Protein AF-Q9D2T1-F1 (afdb_monomer_lite)

Secondary structure (DSSP, 8-state):
---TTSHHHHHHHHHHHHHHHHHHHHHHHHHHTSS--S-----PPPS-S--SSTT--------SSGGGGPPPPPHHHHHHHHHHHSTTSEEEEEEETTEEEEEEHHHHHHHHHHHHHHHHHTT-S------

pLDDT: mean 73.51, std 21.26, range [33.91, 97.19]

Organism: Mus musculus (NCBI:txid10090)

Radius of gyration: 28.05 Å; chains: 1; bounding box: 65×65×49 Å

Sequence (131 aa):
MTDPKESDNLQTSRRILKTKTILKNKIHSAISKKAQADNFEILTPGSSYWTSKREGQVQLRMGKDPLDNEPPVTVPDLIMSAATKYSHYLAIGSKYKKSWQLLTYIEYYEACRRAAKAFLKVRLLCKQVHR

Structure (mmCIF, N/CA/C/O backbone):
data_AF-Q9D2T1-F1
#
_entry.id   AF-Q9D2T1-F1
#
loop_
_atom_site.group_PDB
_atom_site.id
_atom_site.type_symbol
_atom_site.label_atom_id
_atom_site.label_alt_id
_atom_site.label_comp_id
_atom_site.label_asym_id
_atom_site.label_entity_id
_atom_site.label_seq_id
_atom_site.pdbx_PDB_ins_code
_atom_site.Cartn_x
_atom_site.Cartn_y
_atom_site.Cartn_z
_atom_site.occupancy
_atom_site.B_iso_or_equiv
_atom_site.auth_seq_id
_atom_site.auth_comp_id
_atom_site.auth_asym_id
_atom_site.auth_atom_id
_atom_site.pdbx_PDB_model_num
ATOM 1 N N . MET A 1 1 ? 47.078 -52.538 19.405 1.00 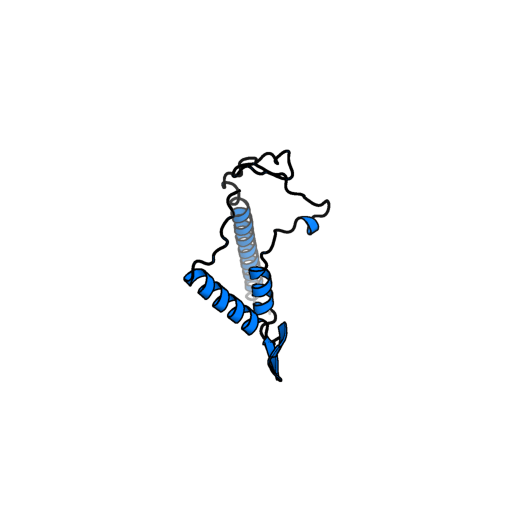38.00 1 MET A N 1
ATOM 2 C CA . MET A 1 1 ? 46.540 -53.412 18.346 1.00 38.00 1 MET A CA 1
ATOM 3 C C . MET A 1 1 ? 45.320 -52.691 17.797 1.00 38.00 1 MET A C 1
ATOM 5 O O . MET A 1 1 ? 44.298 -52.676 18.461 1.00 38.00 1 MET A O 1
ATOM 9 N N . THR A 1 2 ? 45.494 -51.914 16.734 1.00 45.09 2 THR A N 1
ATOM 10 C CA . THR A 1 2 ? 44.508 -50.946 16.230 1.00 45.09 2 THR A CA 1
ATOM 11 C C . THR A 1 2 ? 43.709 -51.565 15.087 1.00 45.09 2 THR A C 1
ATOM 13 O O . THR A 1 2 ? 44.293 -52.080 14.135 1.00 45.09 2 THR A O 1
ATOM 16 N N . ASP A 1 3 ? 42.383 -51.534 15.206 1.00 40.38 3 ASP A N 1
ATOM 17 C CA . ASP A 1 3 ? 41.444 -52.144 14.266 1.00 40.38 3 ASP A CA 1
ATOM 18 C C . ASP A 1 3 ? 41.508 -51.492 12.865 1.00 40.38 3 ASP A C 1
ATOM 20 O O . ASP A 1 3 ? 41.388 -50.270 12.752 1.00 40.38 3 ASP A O 1
ATOM 24 N N . PRO A 1 4 ? 41.621 -52.261 11.762 1.00 50.12 4 PRO A N 1
ATOM 25 C CA . PRO A 1 4 ? 41.735 -51.711 10.404 1.00 50.12 4 PRO A CA 1
ATOM 26 C C . PRO A 1 4 ? 40.419 -51.175 9.802 1.00 50.12 4 PRO A C 1
ATOM 28 O O . PRO A 1 4 ? 40.338 -50.951 8.598 1.00 50.12 4 PRO A O 1
ATOM 31 N N . LYS A 1 5 ? 39.354 -51.000 10.594 1.00 52.31 5 LYS A N 1
ATOM 32 C CA . LYS A 1 5 ? 37.988 -50.749 10.089 1.00 52.31 5 LYS A CA 1
ATOM 33 C C . LYS A 1 5 ? 37.531 -49.285 10.160 1.00 52.31 5 LYS A C 1
ATOM 35 O O . LYS A 1 5 ? 36.457 -48.968 9.653 1.00 52.31 5 LYS A O 1
ATOM 40 N N . GLU A 1 6 ? 38.317 -48.386 10.755 1.00 47.09 6 GLU A N 1
ATOM 41 C CA . GLU A 1 6 ? 37.887 -47.001 11.027 1.00 47.09 6 GLU A CA 1
ATOM 42 C C . GLU A 1 6 ? 38.423 -45.954 10.024 1.00 47.09 6 GLU A C 1
ATOM 44 O O . GLU A 1 6 ? 37.940 -44.824 9.970 1.00 47.09 6 GLU A O 1
ATOM 49 N N . SER A 1 7 ? 39.353 -46.323 9.135 1.00 47.25 7 SER A N 1
ATOM 50 C CA . SER A 1 7 ? 39.885 -45.423 8.094 1.00 47.25 7 SER A CA 1
ATOM 51 C C . SER A 1 7 ? 39.006 -45.318 6.837 1.00 47.25 7 SER A C 1
ATOM 53 O O . SER A 1 7 ? 39.001 -44.279 6.168 1.00 47.25 7 SER A O 1
ATOM 55 N N . ASP A 1 8 ? 38.223 -46.354 6.525 1.00 46.09 8 ASP A N 1
ATOM 56 C CA . ASP A 1 8 ? 37.455 -46.435 5.271 1.00 46.09 8 ASP A CA 1
ATOM 57 C C . ASP A 1 8 ? 36.158 -45.611 5.300 1.00 46.09 8 ASP A C 1
ATOM 59 O O . ASP A 1 8 ? 35.687 -45.118 4.267 1.00 46.09 8 ASP A O 1
ATOM 63 N N . ASN A 1 9 ? 35.602 -45.372 6.491 1.00 49.12 9 ASN A N 1
ATOM 64 C CA . ASN A 1 9 ? 34.346 -44.635 6.651 1.00 49.12 9 ASN A CA 1
ATOM 65 C C . ASN A 1 9 ? 34.522 -43.112 6.489 1.00 49.12 9 ASN A C 1
ATOM 67 O O . ASN A 1 9 ? 33.652 -42.431 5.932 1.00 49.12 9 ASN A O 1
ATOM 71 N N . LEU A 1 10 ? 35.685 -42.564 6.867 1.00 49.00 10 LEU A N 1
ATOM 72 C CA . LEU A 1 10 ? 36.018 -41.157 6.605 1.00 49.00 10 LEU A CA 1
ATOM 73 C C . LEU A 1 10 ? 36.373 -40.901 5.131 1.00 49.00 10 LEU A C 1
ATOM 75 O O . LEU A 1 10 ? 36.051 -39.836 4.593 1.00 49.00 10 LEU A O 1
ATOM 79 N N . GLN A 1 11 ? 37.005 -41.862 4.449 1.00 52.66 11 GLN A N 1
ATOM 80 C CA . GLN A 1 11 ? 37.325 -41.738 3.021 1.00 52.66 11 GLN A CA 1
ATOM 81 C C . GLN A 1 11 ? 36.072 -41.825 2.141 1.00 52.66 11 GLN A C 1
ATOM 83 O O . GLN A 1 11 ? 35.912 -41.029 1.208 1.00 52.66 11 GLN A O 1
ATOM 88 N N . THR A 1 12 ? 35.148 -42.726 2.478 1.00 47.53 12 THR A N 1
ATOM 89 C CA . THR A 1 12 ? 33.869 -42.894 1.774 1.00 47.53 12 THR A CA 1
ATOM 90 C C . THR A 1 12 ? 32.980 -41.656 1.930 1.00 47.53 12 THR A C 1
ATOM 92 O O . THR A 1 12 ? 32.480 -41.119 0.938 1.00 47.53 12 THR A O 1
ATOM 95 N N . SER A 1 13 ? 32.901 -41.092 3.139 1.00 51.81 13 SER A N 1
ATOM 96 C CA . SER A 1 13 ? 32.140 -39.863 3.418 1.00 51.81 13 SER A CA 1
ATOM 97 C C . SER A 1 13 ? 32.680 -38.636 2.664 1.00 51.81 13 SER A C 1
ATOM 99 O O . SER A 1 13 ? 31.907 -37.837 2.125 1.00 51.81 13 SER A O 1
ATOM 101 N N . ARG A 1 14 ? 34.012 -38.509 2.519 1.00 49.53 14 ARG A N 1
ATOM 102 C CA . ARG A 1 14 ? 34.639 -37.441 1.712 1.00 49.53 14 ARG A CA 1
ATOM 103 C C . ARG A 1 14 ? 34.363 -37.593 0.211 1.00 49.53 14 ARG A C 1
ATOM 105 O O . ARG A 1 14 ? 34.226 -36.581 -0.475 1.00 49.53 14 ARG A O 1
ATOM 112 N N . ARG A 1 15 ? 34.255 -38.819 -0.319 1.00 50.88 15 ARG A N 1
ATOM 113 C CA . ARG A 1 15 ? 33.896 -39.065 -1.733 1.00 50.88 15 ARG A CA 1
ATOM 114 C C . ARG A 1 15 ? 32.429 -38.721 -2.026 1.00 50.88 15 ARG A C 1
ATOM 116 O O . ARG A 1 15 ? 32.140 -38.132 -3.068 1.00 50.88 15 ARG A O 1
ATOM 123 N N . ILE A 1 16 ? 31.517 -38.999 -1.094 1.00 50.00 16 ILE A N 1
ATOM 124 C CA . ILE A 1 16 ? 30.083 -38.685 -1.236 1.00 50.00 16 ILE A CA 1
ATOM 125 C C . ILE A 1 16 ? 29.830 -37.169 -1.173 1.00 50.00 16 ILE A C 1
ATOM 127 O O . ILE A 1 16 ? 29.047 -36.636 -1.960 1.00 50.00 16 ILE A O 1
ATOM 131 N N . LEU A 1 17 ? 30.527 -36.439 -0.292 1.00 49.84 17 LEU A N 1
ATOM 132 C CA . LEU A 1 17 ? 30.393 -34.980 -0.223 1.00 49.84 17 LEU A CA 1
ATOM 133 C C . LEU A 1 17 ? 30.946 -34.305 -1.491 1.00 49.84 17 LEU A C 1
ATOM 135 O O . LEU A 1 17 ? 30.296 -33.423 -2.046 1.00 49.84 17 LEU A O 1
ATOM 139 N N . LYS A 1 18 ? 32.091 -34.775 -2.012 1.00 47.66 18 LYS A N 1
ATOM 140 C CA . LYS A 1 18 ? 32.685 -34.265 -3.262 1.00 47.66 18 LYS A CA 1
ATOM 141 C C . LYS A 1 18 ? 31.785 -34.500 -4.479 1.00 47.66 18 LYS A C 1
ATOM 143 O O . LYS A 1 18 ? 31.612 -33.591 -5.285 1.00 47.66 18 LYS A O 1
ATOM 148 N N . THR A 1 19 ? 31.166 -35.676 -4.601 1.00 56.19 19 THR A N 1
ATOM 149 C CA . THR A 1 19 ? 30.242 -35.983 -5.711 1.00 56.19 19 THR A CA 1
ATOM 150 C C . THR A 1 19 ? 28.926 -35.206 -5.613 1.00 56.19 19 THR A C 1
ATOM 152 O O . THR A 1 19 ? 28.459 -34.692 -6.631 1.00 56.19 19 THR A O 1
ATOM 155 N N . LYS A 1 20 ? 28.377 -34.999 -4.403 1.00 50.62 20 LYS A N 1
ATOM 156 C CA . LYS A 1 20 ? 27.234 -34.090 -4.189 1.00 50.62 20 LYS A CA 1
ATOM 157 C C . LYS A 1 20 ? 27.551 -32.648 -4.604 1.00 50.62 20 LYS A C 1
ATOM 159 O O . LYS A 1 20 ? 26.689 -31.999 -5.190 1.00 50.62 20 LYS A O 1
ATOM 164 N N . THR A 1 21 ? 28.762 -32.149 -4.351 1.00 49.12 21 THR A N 1
ATOM 165 C CA . THR A 1 21 ? 29.178 -30.793 -4.759 1.00 49.12 21 THR A CA 1
ATOM 166 C C . THR A 1 21 ? 29.383 -30.680 -6.273 1.00 49.12 21 THR A C 1
ATOM 168 O O . THR A 1 21 ? 28.943 -29.709 -6.881 1.00 49.12 21 THR A O 1
ATOM 171 N N . ILE A 1 22 ? 29.962 -31.701 -6.915 1.00 52.22 22 ILE A N 1
ATOM 172 C CA . ILE A 1 22 ? 30.147 -31.733 -8.377 1.00 52.22 22 ILE A CA 1
ATOM 173 C C . ILE A 1 22 ? 28.793 -31.768 -9.106 1.00 52.22 22 ILE A C 1
ATOM 175 O O . ILE A 1 22 ? 28.606 -31.043 -10.085 1.00 52.22 22 ILE A O 1
ATOM 179 N N . LEU A 1 23 ? 27.820 -32.546 -8.616 1.00 55.34 23 LEU A N 1
ATOM 180 C CA . LEU A 1 23 ? 26.487 -32.604 -9.222 1.00 55.34 23 LEU A CA 1
ATOM 181 C C . LEU A 1 23 ? 25.707 -31.292 -9.018 1.00 55.34 23 LEU A C 1
ATOM 183 O O . LEU A 1 23 ? 25.084 -30.807 -9.959 1.00 55.34 23 LEU A O 1
ATOM 187 N N . LYS A 1 24 ? 25.805 -30.660 -7.839 1.00 48.19 24 LYS A N 1
ATOM 188 C CA . LYS A 1 24 ? 25.202 -29.338 -7.576 1.00 48.19 24 LYS A CA 1
ATOM 189 C C . LYS A 1 24 ? 25.778 -28.243 -8.482 1.00 48.19 24 LYS A C 1
ATOM 191 O O . LYS A 1 24 ? 25.017 -27.463 -9.049 1.00 48.19 24 LYS A O 1
ATOM 196 N N . ASN A 1 25 ? 27.091 -28.233 -8.709 1.00 53.88 25 ASN A N 1
ATOM 197 C CA . ASN A 1 25 ? 27.736 -27.251 -9.591 1.00 53.88 25 ASN A CA 1
ATOM 198 C C . ASN A 1 25 ? 27.363 -27.466 -11.073 1.00 53.88 25 ASN A C 1
ATOM 200 O O . ASN A 1 25 ? 27.250 -26.509 -11.845 1.00 53.88 25 ASN A O 1
ATOM 204 N N . LYS A 1 26 ? 27.091 -28.715 -11.473 1.00 53.16 26 LYS A N 1
ATOM 205 C CA . LYS A 1 26 ? 26.565 -29.039 -12.808 1.00 53.16 26 LYS A CA 1
ATOM 206 C C . LYS A 1 26 ? 25.112 -28.575 -12.990 1.00 53.16 26 LYS A C 1
ATOM 208 O O . LYS A 1 26 ? 24.747 -28.144 -14.077 1.00 53.16 26 LYS A O 1
ATOM 213 N N . ILE A 1 27 ? 24.306 -28.587 -11.925 1.00 52.72 27 ILE A N 1
ATOM 214 C CA . ILE A 1 27 ? 22.928 -28.069 -11.941 1.00 52.72 27 ILE A CA 1
ATOM 215 C C . ILE A 1 27 ? 22.918 -26.531 -12.018 1.00 52.72 27 ILE A C 1
ATOM 217 O O . ILE A 1 27 ? 22.204 -25.985 -12.855 1.00 52.72 27 ILE A O 1
ATOM 221 N N . HIS A 1 28 ? 23.760 -25.821 -11.256 1.00 43.91 28 HIS A N 1
ATOM 222 C CA . HIS A 1 28 ? 23.842 -24.351 -11.348 1.00 43.91 28 HIS A CA 1
ATOM 223 C C . HIS A 1 28 ? 24.337 -23.859 -12.722 1.00 43.91 28 HIS A C 1
ATOM 225 O O . HIS A 1 28 ? 23.821 -22.873 -13.246 1.00 43.91 28 HIS A O 1
ATOM 231 N N . SER A 1 29 ? 25.274 -24.571 -13.356 1.00 45.88 29 SER A N 1
ATOM 232 C CA . SER A 1 29 ? 25.756 -24.227 -14.705 1.00 45.88 29 SER A CA 1
ATOM 233 C C . SER A 1 29 ? 24.780 -24.604 -15.828 1.00 45.88 29 SER A C 1
ATOM 235 O O . SER A 1 29 ? 24.744 -23.918 -16.848 1.00 45.88 29 SER A O 1
ATOM 237 N N . ALA A 1 30 ? 23.952 -25.639 -15.652 1.00 45.56 30 ALA A N 1
ATOM 238 C CA . ALA A 1 30 ? 22.887 -25.978 -16.600 1.00 45.56 30 ALA A CA 1
ATOM 239 C C . ALA A 1 30 ? 21.678 -25.029 -16.497 1.00 45.56 30 ALA A C 1
ATOM 241 O O . ALA A 1 30 ? 21.074 -24.711 -17.520 1.00 45.56 30 ALA A O 1
ATOM 242 N N . ILE A 1 31 ? 21.360 -24.529 -15.295 1.00 46.31 31 ILE A N 1
ATOM 243 C CA . ILE A 1 31 ? 20.341 -23.483 -15.101 1.00 46.31 31 ILE A CA 1
ATOM 244 C C . ILE A 1 31 ? 20.836 -22.151 -15.689 1.00 46.31 31 ILE A C 1
ATOM 246 O O . ILE A 1 31 ? 20.078 -21.468 -16.370 1.00 46.31 31 ILE A O 1
ATOM 250 N N . SER A 1 32 ? 22.130 -21.833 -15.552 1.00 36.06 32 SER A N 1
ATOM 251 C CA . SER A 1 32 ? 22.714 -20.625 -16.152 1.00 36.06 32 SER A CA 1
ATOM 252 C C . SER A 1 32 ? 22.781 -20.654 -17.688 1.00 36.06 32 SER A C 1
ATOM 254 O O . SER A 1 32 ? 22.871 -19.593 -18.296 1.00 36.06 32 SER A O 1
ATOM 256 N N . LYS A 1 33 ? 22.717 -21.831 -18.332 1.00 43.09 33 LYS A N 1
ATOM 257 C CA . LYS A 1 33 ? 22.713 -21.975 -19.804 1.00 43.09 33 LYS A CA 1
ATOM 258 C C . LYS A 1 33 ? 21.318 -22.125 -20.431 1.00 43.09 33 LYS A C 1
ATOM 260 O O . LYS A 1 33 ? 21.226 -22.240 -21.647 1.00 43.09 33 LYS A O 1
ATOM 265 N N . LYS A 1 34 ? 20.238 -22.111 -19.637 1.00 33.91 34 LYS A N 1
ATOM 266 C CA . LYS A 1 34 ? 18.841 -22.150 -20.125 1.00 33.91 34 LYS A CA 1
ATOM 267 C C . LYS A 1 34 ? 18.098 -20.811 -20.015 1.00 33.91 34 LYS A C 1
ATOM 269 O O . LYS A 1 34 ? 16.894 -20.777 -20.224 1.00 33.91 34 LYS A O 1
ATOM 274 N N . ALA A 1 35 ? 18.810 -19.718 -19.747 1.00 41.94 35 ALA A N 1
ATOM 275 C CA . ALA A 1 35 ? 18.264 -18.358 -19.748 1.00 41.94 35 ALA A CA 1
ATOM 276 C C . ALA A 1 35 ? 18.564 -17.588 -21.053 1.00 41.94 35 ALA A C 1
ATOM 278 O O . ALA A 1 35 ? 18.687 -16.368 -21.038 1.00 41.94 35 ALA A O 1
ATOM 279 N N . GLN A 1 36 ? 18.730 -18.287 -22.179 1.00 45.16 36 GLN A N 1
ATOM 280 C CA . GLN A 1 36 ? 18.875 -17.665 -23.498 1.00 45.16 36 GLN A CA 1
ATOM 281 C C . GLN A 1 36 ? 18.107 -18.467 -24.548 1.00 45.16 36 GLN A C 1
ATOM 283 O O . GLN A 1 36 ? 18.683 -19.282 -25.260 1.00 45.16 36 GLN A O 1
ATOM 288 N N . ALA A 1 37 ? 16.795 -18.253 -24.594 1.00 37.62 37 ALA A N 1
ATOM 289 C CA . ALA A 1 37 ? 15.993 -18.314 -25.819 1.00 37.62 37 ALA A CA 1
ATOM 290 C C . ALA A 1 37 ? 14.604 -17.684 -25.595 1.00 37.62 37 ALA A C 1
ATOM 292 O O . ALA A 1 37 ? 13.623 -18.134 -26.175 1.00 37.62 37 ALA A O 1
ATOM 293 N N . ASP A 1 38 ? 14.512 -16.644 -24.768 1.00 37.47 38 ASP A N 1
ATOM 294 C CA . ASP A 1 38 ? 13.415 -15.695 -24.915 1.00 37.47 38 ASP A CA 1
ATOM 295 C C . ASP A 1 38 ? 13.953 -14.656 -25.895 1.00 37.47 38 ASP A C 1
ATOM 297 O O . ASP A 1 38 ? 15.041 -14.121 -25.671 1.00 37.47 38 ASP A O 1
ATOM 301 N N . ASN A 1 39 ? 13.268 -14.458 -27.022 1.00 44.59 39 ASN A N 1
ATOM 302 C CA . ASN A 1 39 ? 13.591 -13.445 -28.026 1.00 44.59 39 ASN A CA 1
ATOM 303 C C . ASN A 1 39 ? 13.707 -12.068 -27.355 1.00 44.59 39 ASN A C 1
ATOM 305 O O . ASN A 1 39 ? 12.740 -11.313 -27.298 1.00 44.59 39 ASN A O 1
ATOM 309 N N . PHE A 1 40 ? 14.891 -11.723 -26.855 1.00 49.75 40 PHE A N 1
ATOM 310 C CA . PHE A 1 40 ? 15.248 -10.349 -26.570 1.00 49.75 40 PHE A CA 1
ATOM 311 C C . PHE A 1 40 ? 15.650 -9.761 -27.915 1.00 49.75 40 PHE A C 1
ATOM 313 O O . PHE A 1 40 ? 16.827 -9.670 -28.266 1.00 49.75 40 PHE A O 1
ATOM 320 N N . GLU A 1 41 ? 14.625 -9.472 -28.719 1.00 47.69 41 GLU A N 1
ATOM 321 C CA . GLU A 1 41 ? 14.728 -8.517 -29.809 1.00 47.69 41 GLU A CA 1
ATOM 322 C C . GLU A 1 41 ? 15.555 -7.352 -29.258 1.00 47.69 41 GLU A C 1
ATOM 324 O O . GLU A 1 41 ? 15.255 -6.846 -28.174 1.00 47.69 41 GLU A O 1
ATOM 329 N N . ILE A 1 42 ? 16.673 -7.020 -29.905 1.00 50.38 42 ILE A N 1
ATOM 330 C CA . ILE A 1 42 ? 17.526 -5.912 -29.476 1.00 50.38 42 ILE A CA 1
ATOM 331 C C . ILE A 1 42 ? 16.682 -4.653 -29.671 1.00 50.38 42 ILE A C 1
ATOM 333 O O . ILE A 1 42 ? 16.682 -4.048 -30.740 1.00 50.38 42 ILE A O 1
ATOM 337 N N . LEU A 1 43 ? 15.890 -4.308 -28.656 1.00 58.41 43 LEU A N 1
ATOM 338 C CA . LEU A 1 43 ? 15.070 -3.115 -28.632 1.00 58.41 43 LEU A CA 1
ATOM 339 C C . LEU A 1 43 ? 16.053 -1.958 -28.535 1.00 58.41 43 LEU A C 1
ATOM 341 O O . LEU A 1 43 ? 16.598 -1.666 -27.470 1.00 58.41 43 LEU A O 1
ATOM 345 N N . THR A 1 44 ? 16.339 -1.342 -29.680 1.00 63.59 44 THR A N 1
ATOM 346 C CA . THR A 1 44 ? 17.056 -0.074 -29.727 1.00 63.59 44 THR A CA 1
ATOM 347 C C . THR A 1 44 ? 16.327 0.890 -28.796 1.00 63.59 44 THR A C 1
ATOM 349 O O . THR A 1 44 ? 15.128 1.099 -28.998 1.00 63.59 44 THR A O 1
ATOM 352 N N . PRO A 1 45 ? 16.991 1.453 -27.771 1.00 69.00 45 PRO A N 1
ATOM 353 C CA . PRO A 1 45 ? 16.348 2.410 -26.885 1.00 69.00 45 PRO A CA 1
ATOM 354 C C . PRO A 1 45 ? 15.705 3.513 -27.724 1.00 69.00 45 PRO A C 1
ATOM 356 O O . PRO A 1 45 ? 16.335 4.023 -28.654 1.00 69.00 45 PRO A O 1
ATOM 359 N N . GLY A 1 46 ? 14.448 3.858 -27.427 1.00 71.75 46 GLY A N 1
ATOM 360 C CA . GLY A 1 46 ? 13.773 4.945 -28.132 1.00 71.75 46 GLY A CA 1
ATOM 361 C C . GLY A 1 46 ? 14.613 6.223 -28.063 1.00 71.75 46 GLY A C 1
ATOM 362 O O . GLY A 1 46 ? 15.328 6.445 -27.094 1.00 71.75 46 GLY A O 1
ATOM 363 N N . SER A 1 47 ? 14.545 7.083 -29.076 1.00 79.62 47 SER A N 1
ATOM 364 C CA . SER A 1 47 ? 15.285 8.356 -29.076 1.00 79.62 47 SER A CA 1
ATOM 365 C C . SER A 1 47 ? 14.649 9.435 -28.187 1.00 79.62 47 SER A C 1
ATOM 367 O O . SER A 1 47 ? 15.244 10.487 -27.966 1.00 79.62 47 SER A O 1
ATOM 369 N N . SER A 1 48 ? 13.431 9.194 -27.690 1.00 85.62 48 SER A N 1
ATOM 370 C CA . SER A 1 48 ? 12.638 10.144 -26.905 1.00 85.62 48 SER A CA 1
ATOM 371 C C . SER A 1 48 ? 12.310 9.588 -25.523 1.00 85.62 48 SER A C 1
ATOM 373 O O . SER A 1 48 ? 11.984 8.414 -25.380 1.00 85.62 48 SER A O 1
ATOM 375 N N . TYR A 1 49 ? 12.307 10.446 -24.503 1.00 87.81 49 TYR A N 1
ATOM 376 C CA . TYR A 1 49 ? 11.891 10.100 -23.135 1.00 87.81 49 TYR A CA 1
ATOM 377 C C . TYR A 1 49 ? 10.369 10.098 -22.931 1.00 87.81 49 TYR A C 1
ATOM 379 O O . TYR A 1 49 ? 9.892 9.823 -21.832 1.00 87.81 49 TYR A O 1
ATOM 387 N N . TRP A 1 50 ? 9.599 10.457 -23.958 1.00 88.31 50 TRP A N 1
ATOM 388 C CA . TRP A 1 50 ? 8.141 10.492 -23.911 1.00 88.31 50 TRP A CA 1
ATOM 389 C C . TRP A 1 50 ? 7.545 10.149 -25.280 1.00 88.31 50 TRP A C 1
ATOM 391 O O . TRP A 1 50 ? 8.172 10.358 -26.321 1.00 88.31 50 TRP A O 1
ATOM 401 N N . THR A 1 51 ? 6.318 9.635 -25.280 1.00 90.12 51 THR A N 1
ATOM 402 C CA . THR A 1 51 ? 5.537 9.358 -26.488 1.00 90.12 51 THR A CA 1
ATOM 403 C C . THR A 1 51 ? 4.058 9.605 -26.209 1.00 90.12 51 THR A C 1
ATOM 405 O O . THR A 1 51 ? 3.583 9.356 -25.103 1.00 90.12 51 THR A O 1
ATOM 408 N N . SER A 1 52 ? 3.324 10.083 -27.213 1.00 88.44 52 SER A N 1
ATOM 409 C CA . SER A 1 52 ? 1.855 10.053 -27.244 1.00 88.44 52 SER A CA 1
ATOM 410 C C . SER A 1 52 ? 1.309 8.891 -28.082 1.00 88.44 52 SER A C 1
ATOM 412 O O . SER A 1 52 ? 0.114 8.613 -28.051 1.00 88.44 52 SER A O 1
ATOM 414 N N . LYS A 1 53 ? 2.172 8.205 -28.843 1.00 88.94 53 LYS A N 1
ATOM 415 C CA . LYS A 1 53 ? 1.802 7.044 -29.660 1.00 88.94 53 LYS A CA 1
ATOM 416 C C . LYS A 1 53 ? 1.679 5.810 -28.775 1.00 88.94 53 LYS A C 1
ATOM 418 O O . LYS A 1 53 ? 2.587 5.554 -27.983 1.00 88.94 53 LYS A O 1
ATOM 423 N N . ARG A 1 54 ? 0.610 5.031 -28.971 1.00 83.94 54 ARG A N 1
ATOM 424 C CA . ARG A 1 54 ? 0.331 3.794 -28.221 1.00 83.94 54 ARG A CA 1
ATOM 425 C C . ARG A 1 54 ? 1.502 2.806 -28.289 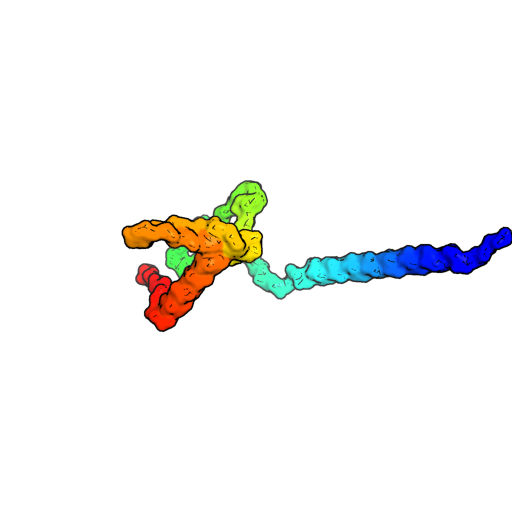1.00 83.94 54 ARG A C 1
ATOM 427 O O . ARG A 1 54 ? 1.873 2.247 -27.267 1.00 83.94 54 ARG A O 1
ATOM 434 N N . GLU A 1 55 ? 2.104 2.641 -29.461 1.00 86.31 55 GLU A N 1
ATOM 435 C CA . GLU A 1 55 ? 3.229 1.732 -29.721 1.00 86.31 55 GLU A CA 1
ATOM 436 C C . GLU A 1 55 ? 4.574 2.472 -29.829 1.00 86.31 55 GLU A C 1
ATOM 438 O O . GLU A 1 55 ? 5.552 1.939 -30.351 1.00 86.31 55 GLU A O 1
ATOM 443 N N . GLY A 1 56 ? 4.639 3.732 -29.387 1.00 84.88 56 GLY A N 1
ATOM 444 C CA . GLY A 1 56 ? 5.884 4.491 -29.427 1.00 84.88 56 GLY A CA 1
ATOM 445 C C . GLY A 1 56 ? 6.901 3.946 -28.425 1.00 84.88 56 GLY A C 1
ATOM 446 O O . GLY A 1 56 ? 6.595 3.793 -27.245 1.00 84.88 56 GLY A O 1
ATOM 447 N N . GLN A 1 57 ? 8.125 3.689 -28.879 1.00 87.00 57 GLN A N 1
ATOM 448 C CA . GLN A 1 57 ? 9.227 3.323 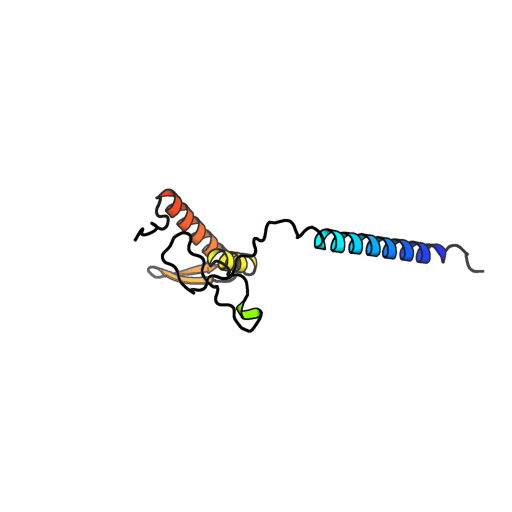-27.991 1.00 87.00 57 GLN A CA 1
ATOM 449 C C . GLN A 1 57 ? 9.753 4.567 -27.269 1.00 87.00 57 GLN A C 1
ATOM 451 O O . GLN A 1 57 ? 9.861 5.642 -27.863 1.00 87.00 57 GLN A O 1
ATOM 456 N N . VAL A 1 58 ? 10.106 4.413 -25.993 1.00 88.75 58 VAL A N 1
ATOM 457 C CA . VAL A 1 58 ? 10.696 5.479 -25.177 1.00 88.75 58 VAL A CA 1
ATOM 458 C C . VAL A 1 58 ? 12.002 5.025 -24.547 1.00 88.75 58 VAL A C 1
ATOM 460 O O . VAL A 1 58 ? 12.183 3.850 -24.232 1.00 88.75 58 VAL A O 1
ATOM 463 N N . GLN A 1 59 ? 12.914 5.970 -24.355 1.00 87.56 59 GLN A N 1
ATOM 464 C CA . GLN A 1 59 ? 14.123 5.756 -23.581 1.00 87.56 59 GLN A CA 1
ATOM 465 C C . GLN A 1 59 ? 13.782 5.755 -22.093 1.00 87.56 59 GLN A C 1
ATOM 467 O O . GLN A 1 59 ? 13.258 6.742 -21.569 1.00 87.56 59 GLN A O 1
ATOM 472 N N . LEU A 1 60 ? 14.113 4.669 -21.393 1.00 84.25 60 LEU A N 1
ATOM 473 C CA . LEU A 1 60 ? 14.091 4.667 -19.934 1.00 84.25 60 LEU A CA 1
ATOM 474 C C . LEU A 1 60 ? 15.263 5.501 -19.406 1.00 84.25 60 LEU A C 1
ATOM 476 O O . LEU A 1 60 ? 16.378 5.442 -19.930 1.00 84.25 60 LEU A O 1
ATOM 480 N N . ARG A 1 61 ? 15.004 6.304 -18.373 1.00 85.56 61 ARG A N 1
ATOM 481 C CA . ARG A 1 61 ? 16.037 7.095 -17.698 1.00 85.56 61 ARG A CA 1
ATOM 482 C C . ARG A 1 61 ? 16.794 6.176 -16.749 1.00 85.56 61 ARG A C 1
ATOM 484 O O . ARG A 1 61 ? 16.310 5.912 -15.656 1.00 85.56 61 ARG A O 1
ATOM 491 N N . MET A 1 62 ? 17.948 5.694 -17.191 1.00 85.12 62 MET A N 1
ATOM 492 C CA . MET A 1 62 ? 18.830 4.866 -16.372 1.00 85.12 62 MET A CA 1
ATOM 493 C C . MET A 1 62 ? 19.799 5.766 -15.598 1.00 85.12 62 MET A C 1
ATOM 495 O O . MET A 1 62 ? 20.406 6.667 -16.185 1.00 85.12 62 MET A O 1
ATOM 499 N N . GLY A 1 63 ? 19.918 5.551 -14.289 1.00 82.62 63 GLY A N 1
ATOM 500 C CA . GLY A 1 63 ? 20.884 6.253 -13.445 1.00 82.62 63 GLY A CA 1
ATOM 501 C C . GLY A 1 63 ? 22.301 5.709 -13.624 1.00 82.62 63 GLY A C 1
ATOM 502 O O . GLY A 1 63 ? 22.513 4.654 -14.228 1.00 82.62 63 GLY A O 1
ATOM 503 N N . LYS A 1 64 ? 23.292 6.456 -13.129 1.00 83.12 64 LYS A N 1
ATOM 504 C CA . LYS A 1 64 ? 24.712 6.088 -13.262 1.00 83.12 64 LYS A CA 1
ATOM 505 C C . LYS A 1 64 ? 25.092 4.970 -12.291 1.00 83.12 64 LYS A C 1
ATOM 507 O O . LYS A 1 64 ? 25.985 4.181 -12.598 1.00 83.12 64 LYS A O 1
ATOM 512 N N . ASP A 1 65 ? 24.381 4.893 -11.168 1.00 82.69 65 ASP A N 1
ATOM 513 C CA . ASP A 1 65 ? 24.578 3.875 -10.153 1.00 82.69 65 ASP A CA 1
ATOM 514 C C . ASP A 1 65 ? 23.619 2.696 -10.378 1.00 82.69 65 ASP A C 1
ATOM 516 O O . ASP A 1 65 ? 22.473 2.874 -10.794 1.00 82.69 65 ASP A O 1
ATOM 520 N N . PRO A 1 66 ? 24.046 1.453 -10.101 1.00 76.31 66 PRO A N 1
ATOM 521 C CA . PRO A 1 66 ? 23.193 0.278 -10.276 1.00 76.31 66 PRO A CA 1
ATOM 522 C C . PRO A 1 66 ? 21.963 0.301 -9.357 1.00 76.31 66 PRO A C 1
ATOM 524 O O . PRO A 1 66 ? 20.956 -0.316 -9.689 1.00 76.31 66 PRO A O 1
ATOM 527 N N . LEU A 1 67 ? 22.029 1.027 -8.234 1.00 76.12 67 LEU A N 1
ATOM 528 C CA . LEU A 1 67 ? 20.908 1.193 -7.308 1.00 76.12 67 LEU A CA 1
ATOM 529 C C . LEU A 1 67 ? 19.784 2.054 -7.904 1.00 76.12 67 LEU A C 1
ATOM 531 O O . LEU A 1 67 ? 18.614 1.781 -7.664 1.00 76.12 67 LEU A O 1
ATOM 535 N N . ASP A 1 68 ? 20.128 3.027 -8.750 1.00 75.69 68 ASP A N 1
ATOM 536 C CA . ASP A 1 68 ? 19.155 3.878 -9.448 1.00 75.69 68 ASP A CA 1
ATOM 537 C C . ASP A 1 68 ? 18.372 3.115 -10.528 1.00 75.69 68 ASP A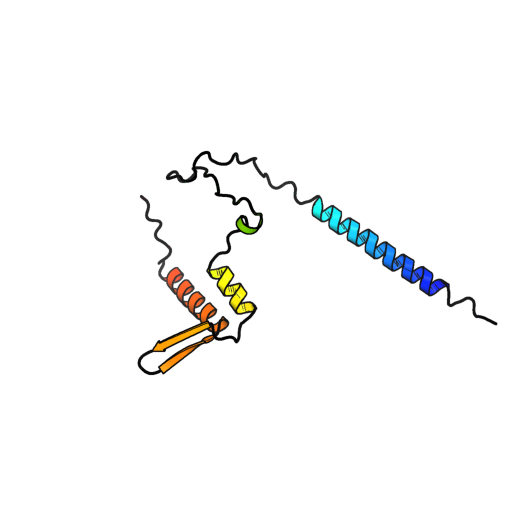 C 1
ATOM 539 O O . ASP A 1 68 ? 17.404 3.626 -11.090 1.00 75.69 68 ASP A O 1
ATOM 543 N N . ASN A 1 69 ? 18.823 1.900 -10.845 1.00 84.12 69 ASN A N 1
ATOM 544 C CA . ASN A 1 69 ? 18.294 1.043 -11.896 1.00 84.12 69 ASN A CA 1
ATOM 545 C C . ASN A 1 69 ? 17.559 -0.185 -11.324 1.00 84.12 69 ASN A C 1
ATOM 547 O O . ASN A 1 69 ? 17.387 -1.181 -12.031 1.00 84.12 69 ASN A O 1
ATOM 551 N N . GLU A 1 70 ? 17.147 -0.142 -10.050 1.00 85.06 70 GLU A N 1
ATOM 552 C CA . GLU A 1 70 ? 16.322 -1.194 -9.452 1.00 85.06 70 GLU A CA 1
ATOM 553 C C . GLU A 1 70 ? 14.983 -1.327 -10.211 1.00 85.06 70 GLU A C 1
ATOM 555 O O . GLU A 1 70 ? 14.381 -0.316 -10.595 1.00 85.06 70 GLU A O 1
ATOM 560 N N . PRO A 1 71 ? 14.488 -2.560 -10.448 1.00 86.56 71 PRO A N 1
ATOM 561 C CA . PRO A 1 71 ? 13.183 -2.763 -11.057 1.00 86.56 71 PRO A CA 1
ATOM 562 C C . PRO A 1 71 ? 12.080 -2.012 -10.298 1.00 86.56 71 PRO A C 1
ATOM 564 O O . PRO A 1 71 ? 12.039 -2.057 -9.066 1.00 86.56 71 PRO A O 1
ATOM 567 N N . PRO A 1 72 ? 11.143 -1.357 -11.004 1.00 86.44 72 PRO A N 1
ATOM 568 C CA . PRO A 1 72 ? 10.068 -0.637 -10.344 1.00 86.44 72 PRO A CA 1
ATOM 569 C C . PRO A 1 72 ? 9.183 -1.607 -9.555 1.00 86.44 72 PRO A C 1
ATOM 571 O O . PRO A 1 72 ? 8.673 -2.589 -10.095 1.00 86.44 72 PRO A O 1
ATOM 574 N N . VAL A 1 73 ? 8.958 -1.296 -8.280 1.00 91.75 73 VAL A N 1
ATOM 575 C CA . VAL A 1 73 ? 8.031 -2.030 -7.412 1.00 91.75 73 VAL A CA 1
ATOM 576 C C . VAL A 1 73 ? 6.684 -1.319 -7.403 1.00 91.75 73 VAL A C 1
ATOM 578 O O . VAL A 1 73 ? 6.609 -0.097 -7.255 1.00 91.75 73 VAL A O 1
ATOM 581 N N . THR A 1 74 ? 5.591 -2.069 -7.556 1.00 93.19 74 THR A N 1
ATOM 582 C CA . THR A 1 74 ? 4.254 -1.474 -7.469 1.00 93.19 74 THR A CA 1
ATOM 583 C C . THR A 1 74 ? 3.903 -1.155 -6.015 1.00 93.19 74 THR A C 1
ATOM 585 O O . THR A 1 74 ? 4.288 -1.869 -5.090 1.00 93.19 74 THR A O 1
ATOM 588 N N . VAL A 1 75 ? 3.130 -0.089 -5.785 1.00 92.94 75 VAL A N 1
ATOM 589 C CA . VAL A 1 75 ? 2.675 0.274 -4.429 1.00 92.94 75 VAL A CA 1
ATOM 590 C C . VAL A 1 75 ? 1.942 -0.888 -3.729 1.00 92.94 75 VAL A C 1
ATOM 592 O O . VAL A 1 75 ? 2.241 -1.147 -2.562 1.00 92.94 75 VAL A O 1
ATOM 595 N N . PRO A 1 76 ? 1.031 -1.636 -4.390 1.00 92.75 76 PRO A N 1
ATOM 596 C CA . PRO A 1 76 ? 0.421 -2.823 -3.789 1.00 92.75 76 PRO A CA 1
ATOM 597 C C . PRO A 1 76 ? 1.426 -3.905 -3.374 1.00 92.75 76 PRO A C 1
ATOM 599 O O . PRO A 1 76 ? 1.277 -4.467 -2.288 1.00 92.75 76 PRO A O 1
ATOM 602 N N . ASP A 1 77 ? 2.446 -4.178 -4.195 1.00 94.00 77 ASP A N 1
ATOM 603 C CA . ASP A 1 77 ? 3.468 -5.190 -3.892 1.00 94.00 77 ASP A CA 1
ATOM 604 C C . ASP A 1 77 ? 4.344 -4.761 -2.715 1.00 94.00 77 ASP A C 1
ATOM 606 O O . ASP A 1 77 ? 4.633 -5.561 -1.820 1.00 94.00 77 ASP A O 1
ATOM 610 N N . LEU A 1 78 ? 4.693 -3.473 -2.658 1.00 94.75 78 LEU A N 1
ATOM 611 C CA . LEU A 1 78 ? 5.413 -2.891 -1.532 1.00 94.75 78 LEU A CA 1
ATOM 612 C C . LEU A 1 78 ? 4.633 -3.091 -0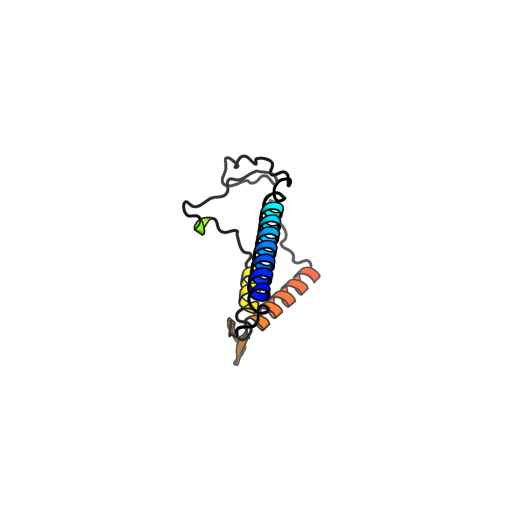.225 1.00 94.75 78 LEU A C 1
ATOM 614 O O . LEU A 1 78 ? 5.179 -3.616 0.746 1.00 94.75 78 LEU A O 1
ATOM 618 N N . ILE A 1 79 ? 3.342 -2.744 -0.208 1.00 94.12 79 ILE A N 1
ATOM 619 C CA . ILE A 1 79 ? 2.488 -2.902 0.980 1.00 94.12 79 ILE A CA 1
ATOM 620 C C . ILE A 1 79 ? 2.339 -4.385 1.351 1.00 94.12 79 ILE A C 1
ATOM 622 O O . ILE A 1 79 ? 2.391 -4.722 2.532 1.00 94.12 79 ILE A O 1
ATOM 626 N N . MET A 1 80 ? 2.202 -5.284 0.372 1.00 95.81 80 MET A N 1
ATOM 627 C CA . MET A 1 80 ? 2.114 -6.729 0.614 1.00 95.81 80 MET A CA 1
ATOM 628 C C . MET A 1 80 ? 3.393 -7.284 1.255 1.00 95.81 80 MET A C 1
ATOM 630 O O . MET A 1 80 ? 3.324 -8.069 2.207 1.00 95.81 80 MET A O 1
ATOM 634 N N . SER A 1 81 ? 4.564 -6.852 0.779 1.00 96.06 81 SER A N 1
ATOM 635 C CA . SER A 1 81 ? 5.848 -7.243 1.368 1.00 96.06 81 SER A CA 1
ATOM 636 C C . SER A 1 81 ? 5.978 -6.749 2.815 1.00 96.06 81 SER A C 1
ATOM 638 O O . SER A 1 81 ? 6.355 -7.519 3.703 1.00 96.06 81 SER A O 1
ATOM 640 N N . ALA A 1 82 ? 5.563 -5.506 3.086 1.00 95.62 82 ALA A N 1
ATOM 641 C CA . ALA A 1 82 ? 5.553 -4.931 4.426 1.00 95.62 82 ALA A CA 1
ATOM 642 C C . ALA A 1 82 ? 4.581 -5.673 5.355 1.00 95.62 82 ALA A C 1
ATOM 644 O O . ALA A 1 82 ? 4.945 -6.003 6.481 1.00 95.62 82 ALA A O 1
ATOM 645 N N . ALA A 1 83 ? 3.387 -6.023 4.869 1.00 96.12 83 ALA A N 1
ATOM 646 C CA . ALA A 1 83 ? 2.402 -6.795 5.622 1.00 96.12 83 ALA A CA 1
ATOM 647 C C . ALA A 1 83 ? 2.847 -8.227 5.914 1.00 96.12 83 ALA A C 1
ATOM 649 O O . ALA A 1 83 ? 2.483 -8.769 6.952 1.00 96.12 83 ALA A O 1
ATOM 650 N N . THR A 1 84 ? 3.669 -8.827 5.054 1.00 95.75 84 THR A N 1
ATOM 651 C CA . THR A 1 84 ? 4.240 -10.161 5.296 1.00 95.75 84 THR A CA 1
ATOM 652 C C . THR A 1 84 ? 5.361 -10.110 6.336 1.00 95.75 84 THR A C 1
ATOM 654 O O . THR A 1 84 ? 5.482 -11.007 7.163 1.00 95.75 84 THR A O 1
ATOM 657 N N . LYS A 1 85 ? 6.181 -9.052 6.324 1.00 97.06 85 LYS A N 1
ATOM 658 C CA . LYS A 1 85 ? 7.338 -8.916 7.221 1.00 97.06 85 LYS A CA 1
ATOM 659 C C . LYS A 1 85 ? 6.976 -8.357 8.602 1.00 97.06 85 LYS A C 1
ATOM 661 O O . LYS A 1 85 ? 7.583 -8.742 9.596 1.00 97.06 85 LYS A O 1
ATOM 666 N N . TYR A 1 86 ? 6.000 -7.455 8.662 1.00 96.44 86 TYR A N 1
ATOM 667 C CA . TYR A 1 86 ? 5.635 -6.686 9.855 1.00 96.44 86 TYR A CA 1
ATOM 668 C C . TYR A 1 86 ? 4.137 -6.785 10.167 1.00 96.44 86 TYR A C 1
ATOM 670 O O . TYR A 1 86 ? 3.510 -5.801 10.552 1.00 96.44 86 TYR A O 1
ATOM 678 N N . SER A 1 87 ? 3.551 -7.975 10.012 1.00 94.75 87 SER A N 1
ATOM 679 C CA . SER A 1 87 ? 2.096 -8.191 10.046 1.00 94.75 87 SER A CA 1
ATOM 680 C C . SER A 1 87 ? 1.396 -7.581 11.261 1.00 94.75 87 SER A C 1
ATOM 682 O O . SER A 1 87 ? 0.371 -6.926 11.101 1.00 94.75 87 SER A O 1
ATOM 684 N N . HIS A 1 88 ? 1.961 -7.759 12.459 1.00 95.75 88 HIS A N 1
ATOM 685 C CA . HIS A 1 88 ? 1.368 -7.313 13.727 1.00 95.75 88 HIS A CA 1
ATOM 686 C C . HIS A 1 88 ? 1.738 -5.878 14.125 1.00 95.75 88 HIS A C 1
ATOM 688 O O . HIS A 1 88 ? 1.260 -5.382 15.143 1.00 95.75 88 HIS A O 1
ATOM 694 N N . TYR A 1 89 ? 2.589 -5.203 13.351 1.00 96.44 89 TYR A N 1
ATOM 695 C CA . TYR A 1 89 ? 2.951 -3.820 13.634 1.00 96.44 89 TYR A CA 1
ATOM 696 C C . TYR A 1 89 ? 1.854 -2.873 13.160 1.00 96.44 89 TYR A C 1
ATOM 698 O O . TYR A 1 89 ? 1.200 -3.104 12.141 1.00 96.44 89 TYR A O 1
ATOM 706 N N . LEU A 1 90 ? 1.675 -1.782 13.902 1.00 96.12 90 LEU A N 1
ATOM 707 C CA . LEU A 1 90 ? 0.764 -0.706 13.534 1.00 96.12 90 LEU A CA 1
ATOM 708 C C . LEU A 1 90 ? 1.250 -0.011 12.257 1.00 96.12 90 LEU A C 1
ATOM 710 O O . LEU A 1 90 ? 2.406 0.399 12.174 1.00 96.12 90 LEU A O 1
ATOM 714 N N . ALA A 1 91 ? 0.351 0.128 11.284 1.00 94.00 91 ALA A N 1
ATOM 715 C CA . ALA A 1 91 ? 0.619 0.791 10.010 1.00 94.00 91 ALA A CA 1
ATOM 716 C C . ALA A 1 91 ? 0.008 2.193 9.962 1.00 94.00 91 ALA A C 1
ATOM 718 O O . ALA A 1 91 ? 0.659 3.146 9.542 1.00 94.00 91 ALA A O 1
ATOM 719 N N . ILE A 1 92 ? -1.251 2.326 10.393 1.00 93.06 92 ILE A N 1
ATOM 720 C CA . ILE A 1 92 ? -1.994 3.584 10.303 1.00 93.06 92 ILE A CA 1
ATOM 721 C C . ILE A 1 92 ? -2.918 3.776 11.507 1.00 93.06 92 ILE A C 1
ATOM 723 O O . ILE A 1 92 ? -3.549 2.838 11.991 1.00 93.06 92 ILE A O 1
ATOM 727 N N . GLY A 1 93 ? -3.006 5.019 11.979 1.00 93.81 93 GLY A N 1
ATOM 728 C CA . GLY A 1 93 ? -3.980 5.465 12.968 1.00 93.81 93 GLY A CA 1
ATOM 729 C C . GLY A 1 93 ? -4.843 6.570 12.381 1.00 93.81 93 GLY A C 1
ATOM 730 O O . GLY A 1 93 ? -4.324 7.573 11.901 1.00 93.81 93 GLY A O 1
ATOM 731 N N . SER A 1 94 ? -6.161 6.402 12.416 1.00 92.25 94 SER A N 1
ATOM 732 C CA . SER A 1 94 ? -7.118 7.423 11.991 1.00 92.25 94 SER A CA 1
ATOM 733 C C . SER A 1 94 ? -8.081 7.752 13.124 1.00 92.25 94 SER A C 1
ATOM 735 O O . SER A 1 94 ? -8.431 6.895 13.933 1.00 92.25 94 SER A O 1
ATOM 737 N N . LYS A 1 95 ? -8.509 9.011 13.216 1.00 94.94 95 LYS A N 1
ATOM 738 C CA . LYS A 1 95 ? -9.498 9.433 14.208 1.00 94.94 95 LYS A CA 1
ATOM 739 C C . LYS A 1 95 ? -10.878 9.422 13.564 1.00 94.94 95 LYS A C 1
ATOM 741 O O . LYS A 1 95 ? -11.137 10.203 12.652 1.00 94.94 95 LYS A O 1
ATOM 746 N N . TYR A 1 96 ? -11.773 8.569 14.052 1.00 91.38 96 TYR A N 1
ATOM 747 C CA . TYR A 1 96 ? -13.135 8.461 13.539 1.00 91.38 96 TYR A CA 1
ATOM 748 C C . TYR A 1 96 ? -14.160 8.804 14.619 1.00 91.38 96 TYR A C 1
ATOM 750 O O . TYR A 1 96 ? -14.232 8.151 15.660 1.00 91.38 96 TYR A O 1
ATOM 758 N N . LYS A 1 97 ? -14.980 9.831 14.351 1.00 85.62 97 LYS A N 1
ATOM 759 C CA . LYS A 1 97 ? -16.027 10.398 15.225 1.00 85.62 97 LYS A CA 1
ATOM 760 C C . LYS A 1 97 ? -15.516 10.892 16.587 1.00 85.62 97 LYS A C 1
ATOM 762 O O . LYS A 1 97 ? -15.554 12.091 16.828 1.00 85.62 97 LYS A O 1
ATOM 767 N N . LYS A 1 98 ? -15.033 10.004 17.460 1.00 91.50 98 LYS A N 1
ATOM 768 C CA . LYS A 1 98 ? -14.393 10.307 18.758 1.00 91.50 98 LYS A CA 1
ATOM 769 C C . LYS A 1 98 ? -13.352 9.262 19.196 1.00 91.50 98 LYS A C 1
ATOM 771 O O . LYS A 1 98 ? -12.712 9.469 20.221 1.00 91.50 98 LYS A O 1
ATOM 776 N N . SER A 1 99 ? -13.163 8.174 18.447 1.00 91.50 99 SER A N 1
ATOM 777 C CA . SER A 1 99 ? -12.206 7.111 18.766 1.00 91.50 99 SER A CA 1
ATOM 778 C C . SER A 1 99 ? -11.036 7.089 17.784 1.00 91.50 99 SER A C 1
ATOM 780 O O . SER A 1 99 ? -11.155 7.511 16.631 1.00 91.50 99 SER A O 1
ATOM 782 N N . TRP A 1 100 ? -9.893 6.598 18.255 1.00 94.00 100 TRP A N 1
ATOM 783 C CA . TRP A 1 100 ? -8.765 6.249 17.400 1.00 94.00 100 TRP A CA 1
ATOM 784 C C . TRP A 1 100 ? -8.970 4.835 16.867 1.00 94.00 100 TRP A C 1
ATOM 786 O O . TRP A 1 100 ? -9.147 3.894 17.636 1.00 94.00 100 TRP A O 1
ATOM 796 N N . GLN A 1 101 ? -8.968 4.701 15.549 1.00 93.19 101 GLN A N 1
ATOM 797 C CA . GLN A 1 101 ? -8.934 3.429 14.851 1.00 93.19 101 GLN A CA 1
ATOM 798 C C . GLN A 1 101 ? -7.506 3.196 14.388 1.00 93.19 101 GLN A C 1
ATOM 800 O O . GLN A 1 101 ? -6.982 3.931 13.549 1.00 93.19 101 GLN A O 1
ATOM 805 N N . LEU A 1 102 ? -6.883 2.191 14.981 1.00 94.81 102 LEU A N 1
ATOM 806 C CA . LEU A 1 102 ? -5.536 1.753 14.673 1.00 94.81 102 LEU A CA 1
ATOM 807 C C . LEU A 1 102 ? -5.641 0.466 13.859 1.00 94.81 102 LEU A C 1
ATOM 809 O O . LEU A 1 102 ? -6.419 -0.414 14.216 1.00 94.81 102 LEU A O 1
ATOM 813 N N . LEU A 1 103 ? -4.888 0.385 12.766 1.00 94.81 103 LEU A N 1
ATOM 814 C CA . LEU A 1 103 ? -4.817 -0.797 11.916 1.00 94.81 103 LEU A CA 1
ATOM 815 C C . LEU A 1 103 ? -3.374 -1.277 11.837 1.00 94.81 103 LEU A C 1
ATOM 817 O O . LEU A 1 103 ? -2.443 -0.488 11.632 1.00 94.81 103 LEU A O 1
ATOM 821 N N . THR A 1 104 ? -3.204 -2.585 11.966 1.00 97.19 104 THR A N 1
ATOM 822 C CA . THR A 1 104 ? -1.944 -3.267 11.674 1.00 97.19 104 THR A CA 1
ATOM 823 C C . THR A 1 104 ? -1.689 -3.337 10.168 1.00 97.19 104 THR A C 1
ATOM 825 O O . THR A 1 104 ? -2.599 -3.123 9.360 1.00 97.19 104 THR A O 1
ATOM 828 N N . TYR A 1 105 ? -0.454 -3.640 9.757 1.00 96.94 105 TYR A N 1
ATOM 829 C CA . TYR A 1 105 ? -0.127 -3.778 8.333 1.00 96.94 105 TYR A CA 1
ATOM 830 C C . TYR A 1 105 ? -0.989 -4.827 7.624 1.00 96.94 105 TYR A C 1
ATOM 832 O O . TYR A 1 105 ? -1.405 -4.598 6.486 1.00 96.94 105 TYR A O 1
ATOM 840 N N . ILE A 1 106 ? -1.287 -5.953 8.282 1.00 96.44 106 ILE A N 1
ATOM 841 C CA . ILE A 1 106 ? -2.119 -7.000 7.680 1.00 96.44 106 ILE A CA 1
ATOM 842 C C . ILE A 1 106 ? -3.577 -6.549 7.520 1.00 96.44 106 ILE A C 1
ATOM 844 O O . ILE A 1 106 ? -4.143 -6.676 6.435 1.00 96.44 106 ILE A O 1
ATOM 848 N N . GLU A 1 107 ? -4.158 -5.919 8.544 1.00 96.06 107 GLU A N 1
ATOM 849 C CA . GLU A 1 107 ? -5.536 -5.411 8.491 1.00 96.06 107 GLU A CA 1
ATOM 850 C C . GLU A 1 107 ? -5.692 -4.294 7.454 1.00 96.06 107 GLU A C 1
ATOM 852 O O . GLU A 1 107 ? -6.683 -4.247 6.718 1.00 96.06 107 GLU A O 1
ATOM 857 N N . TYR A 1 108 ? -4.698 -3.406 7.365 1.00 95.69 108 TYR A N 1
ATOM 858 C CA . TYR A 1 108 ? -4.656 -2.346 6.366 1.00 95.69 108 TYR A CA 1
ATOM 859 C C . TYR A 1 108 ? -4.623 -2.917 4.941 1.00 95.69 108 TYR A C 1
ATOM 861 O O . TYR A 1 108 ? -5.447 -2.539 4.102 1.00 95.69 108 TYR A O 1
ATOM 869 N N . TYR A 1 109 ? -3.731 -3.877 4.677 1.00 95.75 109 TYR A N 1
ATOM 870 C CA . TYR A 1 109 ? -3.630 -4.540 3.376 1.00 95.75 109 TYR A CA 1
ATOM 871 C C . TYR A 1 109 ? -4.949 -5.221 2.972 1.00 95.75 109 TYR A C 1
ATOM 873 O O . TYR A 1 109 ? -5.438 -5.044 1.850 1.00 95.75 109 TYR A O 1
ATOM 881 N N . GLU A 1 110 ? -5.587 -5.947 3.894 1.00 95.44 110 GLU A N 1
ATOM 882 C CA . GLU A 1 110 ? -6.870 -6.605 3.641 1.00 95.44 110 GLU A CA 1
ATOM 883 C C . GLU A 1 110 ? -8.013 -5.617 3.386 1.00 95.44 110 GLU A C 1
ATOM 885 O O . GLU A 1 110 ? -8.864 -5.858 2.521 1.00 95.44 110 GLU A O 1
ATOM 890 N N . ALA A 1 111 ? -8.055 -4.499 4.114 1.00 93.94 111 ALA A N 1
ATOM 891 C CA . ALA A 1 111 ? -9.038 -3.443 3.894 1.00 93.94 111 ALA A CA 1
ATOM 892 C C . ALA A 1 111 ? -8.905 -2.841 2.485 1.00 93.94 111 ALA A C 1
ATOM 894 O O . ALA A 1 111 ? -9.899 -2.772 1.754 1.00 93.94 111 ALA A O 1
ATOM 895 N N . CYS A 1 112 ? -7.681 -2.503 2.062 1.00 93.75 112 CYS A N 1
ATOM 896 C CA . CYS A 1 112 ? -7.398 -2.024 0.708 1.00 93.75 112 CYS A CA 1
ATO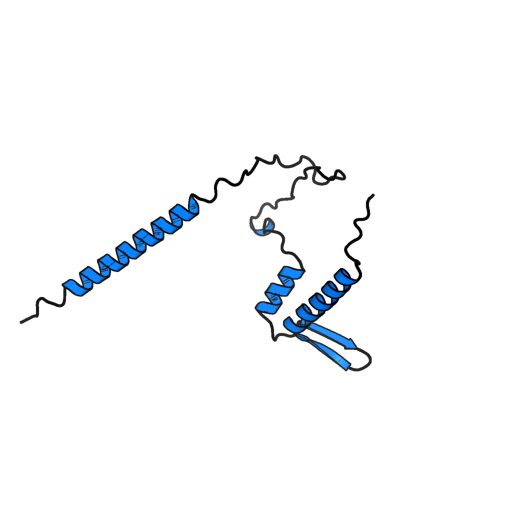M 897 C C . CYS A 1 112 ? -7.812 -3.045 -0.357 1.00 93.75 112 CYS A C 1
ATOM 899 O O . CYS A 1 112 ? -8.494 -2.695 -1.323 1.00 93.75 112 CYS A O 1
ATOM 901 N N . ARG A 1 113 ? -7.478 -4.326 -0.165 1.00 94.50 113 ARG A N 1
ATOM 902 C CA . ARG A 1 113 ? -7.838 -5.396 -1.104 1.00 94.50 113 ARG A CA 1
ATOM 903 C C . ARG A 1 113 ? -9.353 -5.587 -1.220 1.00 94.50 113 ARG A C 1
ATOM 905 O O . ARG A 1 113 ? -9.863 -5.786 -2.324 1.00 94.50 113 ARG A O 1
ATOM 912 N N . ARG A 1 114 ? -10.092 -5.505 -0.106 1.00 94.38 114 ARG A N 1
ATOM 913 C CA . ARG A 1 114 ? -11.565 -5.568 -0.108 1.00 94.38 114 ARG A CA 1
ATOM 914 C C . ARG A 1 114 ? -12.181 -4.389 -0.858 1.00 94.38 114 ARG A C 1
ATOM 916 O O . ARG A 1 114 ? -13.055 -4.612 -1.696 1.00 94.38 114 ARG A O 1
ATOM 923 N N . ALA A 1 115 ? -11.703 -3.170 -0.606 1.00 93.12 115 ALA A N 1
ATOM 924 C CA . ALA A 1 115 ? -12.163 -1.974 -1.310 1.00 93.12 115 ALA A CA 1
ATOM 925 C C . ALA A 1 115 ? -11.883 -2.067 -2.820 1.00 93.12 115 ALA A C 1
ATOM 927 O O . ALA A 1 115 ? -12.791 -1.887 -3.629 1.00 93.12 115 ALA A O 1
ATOM 928 N N . ALA A 1 116 ? -10.665 -2.464 -3.203 1.00 91.69 116 ALA A N 1
ATOM 929 C CA . ALA A 1 116 ? -10.291 -2.673 -4.599 1.00 91.69 116 ALA A CA 1
ATOM 930 C C . ALA A 1 116 ? -11.194 -3.712 -5.286 1.00 91.69 116 ALA A C 1
ATOM 932 O O . ALA A 1 116 ? -11.722 -3.452 -6.364 1.00 91.69 116 ALA A O 1
ATOM 933 N N . LYS A 1 117 ? -11.459 -4.859 -4.643 1.00 91.62 117 LYS A N 1
ATOM 934 C CA . LYS A 1 117 ? -12.367 -5.888 -5.182 1.00 91.62 117 LYS A CA 1
ATOM 935 C C . LYS A 1 117 ? -13.787 -5.356 -5.392 1.00 91.62 117 LYS A C 1
ATOM 937 O O . LYS A 1 117 ? -14.425 -5.700 -6.388 1.00 91.62 117 LYS A O 1
ATOM 942 N N . ALA A 1 118 ? -14.280 -4.516 -4.483 1.00 92.31 118 ALA A N 1
ATOM 943 C CA . ALA A 1 118 ? -15.566 -3.855 -4.658 1.00 92.31 118 ALA A CA 1
ATOM 944 C C . ALA A 1 118 ? -15.544 -2.923 -5.879 1.00 92.31 118 ALA A C 1
ATOM 946 O O . ALA A 1 118 ? -16.447 -3.017 -6.707 1.00 92.31 118 ALA A O 1
ATOM 947 N N . PHE A 1 119 ? -14.491 -2.116 -6.060 1.00 89.00 119 PHE A N 1
ATOM 948 C CA . PHE A 1 119 ? -14.346 -1.228 -7.222 1.00 89.00 119 PHE A CA 1
ATOM 949 C C . PHE A 1 119 ? -14.296 -1.970 -8.558 1.00 89.00 119 PHE A C 1
ATOM 951 O O . PHE A 1 119 ? -14.925 -1.532 -9.524 1.00 89.00 119 PHE A O 1
ATOM 958 N N . LEU A 1 120 ? -13.628 -3.126 -8.606 1.00 88.69 120 LEU A N 1
ATOM 959 C CA . LEU A 1 120 ? -13.651 -4.003 -9.780 1.00 88.69 120 LEU A CA 1
ATOM 960 C C . LEU A 1 120 ? -15.077 -4.477 -10.088 1.00 88.69 120 LEU A C 1
ATOM 962 O O . LEU A 1 120 ? -15.502 -4.455 -11.243 1.00 88.69 120 LEU A O 1
ATOM 966 N N . LYS A 1 121 ? -15.846 -4.843 -9.053 1.00 88.25 121 LYS A N 1
ATOM 967 C CA . LYS A 1 121 ? -17.242 -5.277 -9.202 1.00 88.25 121 LYS A CA 1
ATOM 968 C C . LYS A 1 121 ? -18.148 -4.163 -9.737 1.00 88.25 121 LYS A C 1
ATOM 970 O O . LYS A 1 121 ? -19.001 -4.446 -10.573 1.00 88.25 121 LYS A O 1
ATOM 975 N N . VAL A 1 122 ? -17.950 -2.914 -9.308 1.00 85.88 122 VAL A N 1
ATOM 976 C CA . VAL A 1 122 ? -18.689 -1.746 -9.836 1.00 85.88 122 VAL A CA 1
ATOM 977 C C . VAL A 1 122 ? -18.086 -1.152 -11.122 1.00 85.88 122 VAL A C 1
ATOM 979 O O . VAL A 1 122 ? -18.531 -0.101 -11.570 1.00 85.88 122 VAL A O 1
ATOM 982 N N . ARG A 1 123 ? -17.119 -1.833 -11.764 1.00 76.00 123 ARG A N 1
ATOM 983 C CA . ARG A 1 123 ? -16.452 -1.413 -13.017 1.00 76.00 123 ARG A CA 1
ATOM 984 C C . ARG A 1 123 ? -15.808 -0.018 -12.960 1.00 76.00 123 ARG A C 1
ATOM 986 O O . ARG A 1 123 ? -15.679 0.644 -13.985 1.00 76.00 123 ARG A O 1
ATOM 993 N N . LEU A 1 124 ? -15.345 0.414 -11.787 1.00 72.56 124 LEU A N 1
ATOM 994 C CA . LEU A 1 124 ? -14.609 1.677 -11.603 1.00 72.56 124 LEU A CA 1
ATOM 995 C C . LEU A 1 124 ? -13.103 1.536 -11.891 1.00 72.56 124 LEU A C 1
ATOM 997 O O . LEU A 1 124 ? -12.284 2.261 -11.333 1.00 72.56 124 LEU A O 1
ATOM 1001 N N . LEU A 1 125 ? -12.724 0.598 -12.762 1.00 66.94 125 LEU A N 1
ATOM 1002 C CA . LEU A 1 125 ? -11.355 0.506 -13.262 1.00 66.94 125 LEU A CA 1
ATOM 1003 C C . LEU A 1 125 ? -10.997 1.802 -13.981 1.00 66.94 125 LEU A C 1
ATOM 1005 O O . LEU A 1 125 ? -11.864 2.375 -14.641 1.00 66.94 125 LEU A O 1
ATOM 1009 N N . CYS A 1 126 ? -9.741 2.241 -13.835 1.00 54.56 126 CYS A N 1
ATOM 1010 C CA . CYS A 1 126 ? -9.191 3.433 -14.470 1.00 54.56 126 CYS A CA 1
ATOM 1011 C C . CYS A 1 126 ? -9.781 3.581 -15.870 1.00 54.56 126 CYS A C 1
ATOM 1013 O O . CYS A 1 126 ? -9.423 2.829 -16.779 1.00 54.56 126 CYS A O 1
ATOM 1015 N N . LYS A 1 127 ? -10.720 4.521 -16.039 1.00 49.69 127 LYS A N 1
ATOM 1016 C CA . LYS A 1 127 ? -11.131 4.930 -17.373 1.00 49.69 127 LYS A CA 1
ATOM 1017 C C . LYS A 1 127 ? -9.862 5.500 -17.976 1.00 49.69 127 LYS A C 1
ATOM 1019 O O . LYS A 1 127 ? -9.433 6.579 -17.580 1.00 49.69 127 LYS A O 1
ATOM 1024 N N . GLN A 1 128 ? -9.218 4.724 -18.843 1.00 45.59 128 GLN A N 1
ATOM 1025 C CA . GLN A 1 128 ? -8.209 5.227 -19.756 1.00 45.59 128 GLN A CA 1
ATOM 1026 C C . GLN A 1 128 ? -8.875 6.410 -20.448 1.00 45.59 128 GLN A C 1
ATOM 1028 O O . GLN A 1 128 ? -9.775 6.224 -21.268 1.00 45.59 128 GLN A O 1
ATOM 1033 N N . VAL A 1 129 ? -8.525 7.619 -20.012 1.00 46.16 129 VAL A N 1
ATOM 1034 C CA . VAL A 1 129 ? -8.902 8.854 -20.682 1.00 46.16 129 VAL A CA 1
ATOM 1035 C C . VAL A 1 129 ? -8.216 8.757 -22.035 1.00 46.16 129 VAL A C 1
ATOM 1037 O O . VAL A 1 129 ? -7.031 9.043 -22.155 1.00 46.16 129 VAL A O 1
ATOM 1040 N N . HIS A 1 130 ? -8.938 8.231 -23.024 1.00 47.12 130 HIS A N 1
ATOM 1041 C CA . HIS A 1 130 ? -8.556 8.349 -24.419 1.00 47.12 130 HIS A CA 1
ATOM 1042 C C . HIS A 1 130 ? -8.553 9.848 -24.718 1.00 47.12 130 HIS A C 1
ATOM 1044 O O . HIS A 1 130 ? -9.608 10.486 -24.708 1.00 47.12 130 HIS A O 1
ATOM 1050 N N . ARG A 1 131 ? -7.358 10.402 -24.893 1.00 37.97 131 ARG A N 1
ATOM 1051 C CA . ARG A 1 131 ? -7.127 11.685 -25.542 1.00 37.97 131 ARG A CA 1
ATOM 1052 C C . ARG A 1 131 ? -6.421 11.414 -26.855 1.00 37.97 131 ARG A C 1
ATOM 1054 O O . ARG A 1 131 ? -5.550 10.516 -26.851 1.00 37.97 131 ARG A O 1
#

Foldseek 3Di:
DDDPPPPVVVVVVVVVVVVVVVVVVVVVVVVVVPPPDPPPPVPDQAPAQDDPDPPHHHHDDQDPDVVSVPPDDDPLRVLVVCCVVFVADWDDWDADPHDIDTDGSNRVSVVVVVVVVVCVVVVVPPPPPDD